Protein AF-A0A1H8WMM8-F1 (afdb_monomer_lite)

Secondary structure (DSSP, 8-state):
-PPPHHHHHHHS-HHHHHHHHHHHHHHHHHHHHHHHHHHHHHHHHHHHHHTT-HHHHHTTEEEEEESSSS--TT-EEEEEES-HHHHHHHHTT-----SSSS------TTS-SB-GGGPBP-GGG--HHHH---EEE--SSS--EEE-TT--B--STT-SB-

Foldseek 3Di:
DDDDLVVCVVPHDNVVVVVVVQLVLQVVQQVVQVVVLVVVLVVQLVVCVVVVVDNVQSVQKDWDWPPPDDTGNPIHIDIDGPCVVVVVCVVVVPDDDDPPDPDDDDDDPQADCAFPPRHGDDLVRHPCVVQHHWDWADDPDDDTDTDGPPWDFDPDPVTHTD

Radius of gyration: 29.38 Å; chains: 1; bounding box: 61×36×85 Å

InterPro domains:
  IPR045622 Protein of unknown function DUF6441 [PF20039] (11-155)

Structure (mmCIF, N/CA/C/O backbone):
data_AF-A0A1H8WMM8-F1
#
_entry.id   AF-A0A1H8WMM8-F1
#
loop_
_atom_site.group_PDB
_atom_site.id
_atom_site.type_symbol
_atom_site.label_atom_id
_atom_site.label_alt_id
_atom_site.label_comp_id
_atom_site.label_asym_id
_atom_site.label_entity_id
_atom_site.label_seq_id
_atom_site.pdbx_PDB_ins_code
_atom_site.Cartn_x
_atom_site.Cartn_y
_atom_site.Cartn_z
_atom_site.occupancy
_atom_site.B_iso_or_equiv
_atom_site.auth_seq_id
_atom_site.auth_comp_id
_atom_site.auth_asym_id
_atom_site.auth_atom_id
_atom_site.pdbx_PDB_model_num
ATOM 1 N N . MET A 1 1 ? -20.172 -21.753 37.090 1.00 42.19 1 MET A N 1
ATOM 2 C CA . MET A 1 1 ? -21.531 -21.219 37.339 1.00 42.19 1 MET A CA 1
ATOM 3 C C . MET A 1 1 ? -21.430 -20.158 38.434 1.00 42.19 1 MET A C 1
ATOM 5 O O . MET A 1 1 ? -21.148 -20.515 39.569 1.00 42.19 1 MET A O 1
ATOM 9 N N . ARG A 1 2 ? -21.521 -18.863 38.084 1.00 52.75 2 ARG A N 1
ATOM 10 C CA . ARG A 1 2 ? -21.444 -17.730 39.035 1.00 52.75 2 ARG A CA 1
ATOM 11 C C . ARG A 1 2 ? -22.732 -17.690 39.877 1.00 52.75 2 ARG A C 1
ATOM 13 O O . ARG A 1 2 ? -23.819 -17.833 39.323 1.00 52.75 2 ARG A O 1
ATOM 20 N N . GLY A 1 3 ? -22.601 -17.560 41.200 1.00 53.06 3 GLY A N 1
ATOM 21 C CA . GLY A 1 3 ? -23.719 -17.591 42.152 1.00 53.06 3 GLY A CA 1
ATOM 22 C C . GLY A 1 3 ? -24.770 -16.493 41.907 1.00 53.06 3 GLY A C 1
ATOM 23 O O . GLY A 1 3 ? -24.452 -15.451 41.334 1.00 53.06 3 GLY A O 1
ATOM 24 N N . PRO A 1 4 ? -26.033 -16.720 42.314 1.00 62.84 4 PRO A N 1
ATOM 25 C CA . PRO A 1 4 ? -27.175 -15.902 41.917 1.00 62.84 4 PRO A CA 1
ATOM 26 C C . PRO A 1 4 ? -27.072 -14.473 42.465 1.00 62.84 4 PRO A C 1
ATOM 28 O O . PRO A 1 4 ? -26.988 -14.276 43.677 1.00 62.84 4 PRO A O 1
ATOM 31 N N . ARG A 1 5 ? -27.170 -13.488 41.557 1.00 59.19 5 ARG A N 1
ATOM 32 C CA . ARG A 1 5 ? -27.262 -12.024 41.783 1.00 59.19 5 ARG A CA 1
ATOM 33 C C . ARG A 1 5 ? -28.128 -11.611 42.986 1.00 59.19 5 ARG A C 1
ATOM 35 O O . ARG A 1 5 ? -27.885 -10.584 43.609 1.00 59.19 5 ARG A O 1
ATOM 42 N N . ILE A 1 6 ? -29.105 -12.443 43.333 1.00 62.06 6 ILE A N 1
ATOM 43 C CA . ILE A 1 6 ? -30.046 -12.261 44.439 1.00 62.06 6 ILE A CA 1
ATOM 44 C C . ILE A 1 6 ? -29.351 -12.323 45.817 1.00 62.06 6 ILE A C 1
ATOM 46 O O . ILE A 1 6 ? -29.700 -11.547 46.699 1.00 62.06 6 ILE A O 1
ATOM 50 N N . LYS A 1 7 ? -28.319 -13.162 46.013 1.00 56.78 7 LYS A N 1
ATOM 51 C CA . LYS A 1 7 ? -27.587 -13.235 47.299 1.00 56.78 7 LYS A CA 1
ATOM 52 C C . LYS A 1 7 ? -26.759 -11.973 47.583 1.00 56.78 7 LYS A C 1
ATOM 54 O O . LYS A 1 7 ? -26.683 -11.550 48.731 1.00 56.78 7 LYS A O 1
ATOM 59 N N . ALA A 1 8 ? -26.189 -11.348 46.549 1.00 57.53 8 ALA A N 1
ATOM 60 C CA . ALA A 1 8 ? -25.442 -10.093 46.680 1.00 57.53 8 ALA A CA 1
ATOM 61 C C . ALA A 1 8 ? -26.356 -8.910 47.043 1.00 57.53 8 ALA A C 1
ATOM 63 O O . ALA A 1 8 ? -25.957 -8.063 47.831 1.00 57.53 8 ALA A O 1
ATOM 64 N N . ALA A 1 9 ? -27.592 -8.891 46.530 1.00 56.44 9 ALA A N 1
ATOM 65 C CA . ALA A 1 9 ? -28.597 -7.886 46.879 1.00 56.44 9 ALA A CA 1
ATOM 66 C C . ALA A 1 9 ? -29.143 -8.030 48.315 1.00 56.44 9 ALA A C 1
ATOM 68 O O . ALA A 1 9 ? -29.621 -7.054 48.881 1.00 56.44 9 ALA A O 1
ATOM 69 N N . LEU A 1 10 ? -29.078 -9.234 48.899 1.00 60.03 10 LEU A N 1
ATOM 70 C CA . LEU A 1 10 ? -29.646 -9.539 50.220 1.00 60.03 10 LEU A CA 1
ATOM 71 C C . LEU A 1 10 ? -28.628 -9.488 51.376 1.00 60.03 10 LEU A C 1
ATOM 73 O O . LEU A 1 10 ? -29.045 -9.369 52.524 1.00 60.03 10 LEU A O 1
ATOM 77 N N . GLN A 1 11 ? -27.318 -9.585 51.108 1.00 63.56 11 GLN A N 1
ATOM 78 C CA . GLN A 1 11 ? -26.263 -9.613 52.142 1.00 63.56 11 GLN A CA 1
ATOM 79 C C . GLN A 1 11 ? -25.007 -8.770 51.816 1.00 63.56 11 GLN A C 1
ATOM 81 O O . GLN A 1 11 ? -24.096 -8.721 52.640 1.00 63.56 11 GLN A O 1
ATOM 86 N N . GLY A 1 12 ? -24.924 -8.105 50.653 1.00 69.00 12 GLY A N 1
ATOM 87 C CA . GLY A 1 12 ? -23.733 -7.354 50.218 1.00 69.00 12 GLY A CA 1
ATOM 88 C C . GLY A 1 12 ? -24.024 -5.998 49.553 1.00 69.00 12 GLY A C 1
ATOM 89 O O . GLY A 1 12 ? -25.165 -5.552 49.478 1.00 69.00 12 GLY A O 1
ATOM 90 N N . ASP A 1 13 ? -22.969 -5.331 49.063 1.00 81.50 13 ASP A N 1
ATOM 91 C CA . ASP A 1 13 ? -23.058 -4.061 48.321 1.00 81.50 13 ASP A CA 1
ATOM 92 C C . ASP A 1 13 ? -23.327 -4.325 46.826 1.00 81.50 13 ASP A C 1
ATOM 94 O O . ASP A 1 13 ? -22.409 -4.520 46.021 1.00 81.50 13 ASP A O 1
ATOM 98 N N . LEU A 1 14 ? -24.609 -4.332 46.449 1.00 82.50 14 LEU A N 1
ATOM 99 C CA . LEU A 1 14 ? -25.060 -4.497 45.064 1.00 82.50 14 LEU A CA 1
ATOM 100 C C . LEU A 1 14 ? -24.425 -3.473 44.107 1.00 82.50 14 LEU A C 1
ATOM 102 O O . LEU A 1 14 ? -24.125 -3.809 42.962 1.00 82.50 14 LEU A O 1
ATOM 106 N N . SER A 1 15 ? -24.180 -2.242 44.564 1.00 85.12 15 SER A N 1
ATOM 107 C CA . SER A 1 15 ? -23.607 -1.180 43.727 1.00 85.12 15 SER A CA 1
ATOM 108 C C . SER A 1 15 ? -22.169 -1.503 43.340 1.00 85.12 15 SER A C 1
ATOM 110 O O . SER A 1 15 ? -21.757 -1.287 42.200 1.00 85.12 15 SER A O 1
ATOM 112 N N . ARG A 1 16 ? -21.392 -2.062 44.274 1.00 85.81 16 ARG A N 1
ATOM 113 C CA . ARG A 1 16 ? -20.048 -2.570 43.989 1.00 85.81 16 ARG A CA 1
ATOM 114 C C . ARG A 1 16 ? -20.081 -3.698 42.960 1.00 85.81 16 ARG A C 1
ATOM 116 O O . ARG A 1 16 ? -19.352 -3.610 41.978 1.00 85.81 16 ARG A O 1
ATOM 123 N N . PHE A 1 17 ? -20.951 -4.688 43.144 1.00 87.19 17 PHE A N 1
ATOM 124 C CA . PHE A 1 17 ? -21.064 -5.811 42.210 1.00 87.19 17 PHE A CA 1
ATOM 125 C C . PHE A 1 17 ? -21.449 -5.354 40.793 1.00 87.19 17 PHE A C 1
ATOM 127 O O . PHE A 1 17 ? -20.857 -5.787 39.809 1.00 87.19 17 PHE A O 1
ATOM 134 N N . MET A 1 18 ? -22.404 -4.426 40.679 1.00 89.56 18 MET A N 1
ATOM 135 C CA . MET A 1 18 ? -22.821 -3.870 39.388 1.00 89.56 18 MET A CA 1
ATOM 136 C C . MET A 1 18 ? -21.694 -3.090 38.697 1.00 89.56 18 MET A C 1
ATOM 138 O O . MET A 1 18 ? -21.552 -3.192 37.481 1.00 89.56 18 MET A O 1
ATOM 142 N N . ARG A 1 19 ? -20.870 -2.344 39.449 1.00 90.81 19 ARG A N 1
ATOM 143 C CA . ARG A 1 19 ? -19.690 -1.651 38.899 1.00 90.81 19 ARG A CA 1
ATOM 144 C C . ARG A 1 19 ? -18.628 -2.624 38.397 1.00 90.81 19 ARG A C 1
ATOM 146 O O . ARG A 1 19 ? -18.047 -2.382 37.345 1.00 90.81 19 ARG A O 1
ATOM 153 N N . GLU A 1 20 ? -18.379 -3.701 39.137 1.00 91.38 20 GLU A N 1
ATOM 154 C CA . GLU A 1 20 ? -17.426 -4.742 38.739 1.00 91.38 20 GLU A CA 1
ATOM 155 C C . GLU A 1 20 ? -17.882 -5.436 37.445 1.00 91.38 20 GLU A C 1
ATOM 157 O O . GLU A 1 20 ? -17.099 -5.537 36.502 1.00 91.38 20 GLU A O 1
ATOM 162 N N . GLU A 1 21 ? -19.161 -5.813 37.341 1.00 92.50 21 GLU A N 1
ATOM 163 C CA . GLU A 1 21 ? -19.688 -6.420 36.109 1.00 92.50 21 GLU A CA 1
ATOM 164 C C . GLU A 1 21 ? -19.719 -5.444 34.925 1.00 92.50 21 GLU A C 1
ATOM 166 O O . GLU A 1 21 ? -19.451 -5.841 33.791 1.00 92.50 21 GLU A O 1
ATOM 171 N N . LEU A 1 22 ? -20.000 -4.157 35.161 1.00 94.56 22 LEU A N 1
ATOM 172 C CA . LEU A 1 22 ? -19.911 -3.146 34.108 1.00 94.56 22 LEU A CA 1
ATOM 173 C C . LEU A 1 22 ? -18.472 -3.016 33.590 1.00 94.56 22 LEU A C 1
ATOM 175 O O . LEU A 1 22 ? -18.265 -3.009 32.380 1.00 94.56 22 LEU A O 1
ATOM 179 N N . ALA A 1 23 ? -17.482 -2.969 34.483 1.00 94.81 23 ALA A N 1
ATOM 180 C CA . ALA A 1 23 ? -16.072 -2.880 34.106 1.00 94.81 23 ALA A CA 1
ATOM 181 C C . ALA A 1 23 ? -15.591 -4.128 33.342 1.00 94.81 23 ALA A C 1
ATOM 183 O O . ALA A 1 23 ? -14.823 -4.017 32.380 1.00 94.81 23 ALA A O 1
ATOM 184 N N . ASP A 1 24 ? -16.060 -5.314 33.740 1.00 96.19 24 ASP A N 1
ATOM 185 C CA . ASP A 1 24 ? -15.803 -6.566 33.026 1.00 96.19 24 ASP A CA 1
ATOM 186 C C . ASP A 1 24 ? -16.412 -6.542 31.613 1.00 96.19 24 ASP A C 1
ATOM 188 O O . ASP A 1 24 ? -15.746 -6.939 30.651 1.00 96.19 24 ASP A O 1
ATOM 192 N N . ALA A 1 25 ? -17.638 -6.030 31.468 1.00 96.19 25 ALA A N 1
ATOM 193 C CA . ALA A 1 25 ? -18.297 -5.882 30.173 1.00 96.19 25 ALA A CA 1
ATOM 194 C C . ALA A 1 25 ? -17.595 -4.845 29.280 1.00 96.19 25 ALA A C 1
ATOM 196 O O . ALA A 1 25 ? -17.319 -5.125 28.115 1.00 96.19 25 ALA A O 1
ATOM 197 N N . GLU A 1 26 ? -17.242 -3.676 29.818 1.00 97.44 26 GLU A N 1
ATOM 198 C CA . GLU A 1 26 ? -16.486 -2.641 29.103 1.00 97.44 26 GLU A CA 1
ATOM 199 C C . GLU A 1 26 ? -15.151 -3.172 28.589 1.00 97.44 26 GLU A C 1
ATOM 201 O O . GLU A 1 26 ? -14.775 -2.897 27.448 1.00 97.44 26 GLU A O 1
ATOM 206 N N . ARG A 1 27 ? -14.445 -3.963 29.408 1.00 97.00 27 ARG A N 1
ATOM 207 C CA . ARG A 1 27 ? -13.224 -4.655 28.991 1.00 97.00 27 ARG A CA 1
ATOM 208 C C . ARG A 1 27 ? -13.491 -5.571 27.806 1.00 97.00 27 ARG A C 1
ATOM 210 O O . ARG A 1 27 ? -12.839 -5.404 26.780 1.00 97.00 27 ARG A O 1
ATOM 217 N N . ALA A 1 28 ? -14.426 -6.507 27.955 1.00 97.69 28 ALA A N 1
ATOM 218 C CA . ALA A 1 28 ? -14.690 -7.525 26.945 1.00 97.69 28 ALA A CA 1
ATOM 219 C C . ALA A 1 28 ? -15.119 -6.906 25.607 1.00 97.69 28 ALA A C 1
ATOM 221 O O . ALA A 1 28 ? -14.617 -7.299 24.557 1.00 97.69 28 ALA A O 1
ATOM 222 N N . VAL A 1 29 ? -15.994 -5.895 25.644 1.00 97.88 29 VAL A N 1
ATOM 223 C CA . VAL A 1 29 ? -16.438 -5.178 24.440 1.00 97.88 29 VAL A CA 1
ATOM 224 C C . VAL A 1 29 ? -15.280 -4.424 23.794 1.00 97.88 29 VAL A C 1
ATOM 226 O O . VAL A 1 29 ? -15.089 -4.520 22.585 1.00 97.88 29 VAL A O 1
ATOM 229 N N . THR A 1 30 ? -14.478 -3.703 24.584 1.00 98.00 30 THR A N 1
ATOM 230 C CA . THR A 1 30 ? -13.337 -2.946 24.049 1.00 98.00 30 THR A CA 1
ATOM 231 C C . THR A 1 30 ? -12.330 -3.864 23.368 1.00 98.00 30 THR A C 1
ATOM 233 O O . THR A 1 30 ? -11.941 -3.607 22.231 1.00 98.00 30 THR A O 1
ATOM 236 N N . GLU A 1 31 ? -11.937 -4.941 24.046 1.00 97.50 31 GLU A N 1
ATOM 237 C CA . GLU A 1 31 ? -10.958 -5.900 23.535 1.00 97.50 31 GLU A CA 1
ATOM 238 C C . GLU A 1 31 ? -11.485 -6.599 22.276 1.00 97.50 31 GLU A C 1
ATOM 240 O O . GLU A 1 31 ? -10.800 -6.585 21.255 1.00 97.50 31 GLU A O 1
ATOM 245 N N . GLY A 1 32 ? -12.733 -7.078 22.289 1.00 97.94 32 GLY A N 1
ATOM 246 C CA . GLY A 1 32 ? -13.332 -7.743 21.130 1.00 97.94 32 GLY A CA 1
ATOM 247 C C . GLY A 1 32 ? -13.484 -6.832 19.907 1.00 97.94 32 GLY A C 1
ATOM 248 O O . GLY A 1 32 ? -13.216 -7.249 18.783 1.00 97.94 32 GLY A O 1
ATOM 249 N N . VAL A 1 33 ? -13.865 -5.563 20.097 1.00 98.19 33 VAL A N 1
ATOM 250 C CA . VAL A 1 33 ? -13.976 -4.602 18.984 1.00 98.19 33 VAL A CA 1
ATOM 251 C C . VAL A 1 33 ? -12.603 -4.259 18.401 1.00 98.19 33 VAL A C 1
ATOM 253 O O . VAL A 1 33 ? -12.467 -4.106 17.184 1.00 98.19 33 VAL A O 1
ATOM 256 N N . HIS A 1 34 ? -11.578 -4.112 19.245 1.00 97.50 34 HIS A N 1
ATOM 257 C CA . HIS A 1 34 ? -10.222 -3.809 18.779 1.00 97.50 34 HIS A CA 1
ATOM 258 C C . HIS A 1 34 ? -9.613 -5.006 18.045 1.00 97.50 34 HIS A C 1
ATOM 260 O O . HIS A 1 34 ? -9.031 -4.813 16.977 1.00 97.50 34 HIS A O 1
ATOM 266 N N . GLU A 1 35 ? -9.808 -6.222 18.562 1.00 97.81 35 GLU A N 1
ATOM 267 C CA . GLU A 1 35 ? -9.389 -7.477 17.926 1.00 97.81 35 GLU A CA 1
ATOM 268 C C . GLU A 1 35 ? -10.033 -7.643 16.545 1.00 97.81 35 GLU A C 1
ATOM 270 O O . GLU A 1 35 ? -9.318 -7.765 15.550 1.00 97.81 35 GLU A O 1
ATOM 275 N N . ALA A 1 36 ? -11.359 -7.500 16.446 1.00 98.12 36 ALA A N 1
ATOM 276 C CA . ALA A 1 36 ? -12.067 -7.569 15.167 1.00 98.12 36 ALA A CA 1
ATOM 277 C C . ALA A 1 36 ? -11.551 -6.532 14.148 1.00 98.12 36 ALA A C 1
ATOM 279 O O . ALA A 1 36 ? -11.457 -6.806 12.947 1.00 98.12 36 ALA A O 1
ATOM 280 N N . GLY A 1 37 ? -11.186 -5.333 14.616 1.00 98.06 37 GLY A N 1
ATOM 281 C CA . GLY A 1 37 ? -10.587 -4.294 13.780 1.00 98.06 37 GLY A CA 1
ATOM 282 C C . GLY A 1 37 ? -9.197 -4.659 13.246 1.00 98.06 37 GLY A C 1
ATOM 283 O O . GLY A 1 37 ? -8.905 -4.409 12.073 1.00 98.06 37 GLY A O 1
ATOM 284 N N . GLU A 1 38 ? -8.337 -5.252 14.076 1.00 98.19 38 GLU A N 1
ATOM 285 C CA . GLU A 1 38 ? -7.019 -5.738 13.646 1.00 98.19 38 GLU A CA 1
ATOM 286 C C . GLU A 1 38 ? -7.143 -6.933 12.694 1.00 98.19 38 GLU A C 1
ATOM 288 O O . GLU A 1 38 ? -6.475 -6.959 11.657 1.00 98.19 38 GLU A O 1
ATOM 293 N N . ASP A 1 39 ? -8.047 -7.871 12.971 1.00 98.44 39 ASP A N 1
ATOM 294 C CA . ASP A 1 39 ? -8.318 -9.015 12.098 1.00 98.44 39 ASP A CA 1
ATOM 295 C C . ASP A 1 39 ? -8.763 -8.577 10.703 1.00 98.44 39 ASP A C 1
ATOM 297 O O . ASP A 1 39 ? -8.246 -9.080 9.697 1.00 98.44 39 ASP A O 1
ATOM 301 N N . LEU A 1 40 ? -9.646 -7.576 10.620 1.00 98.38 40 LEU A N 1
ATOM 302 C CA . LEU A 1 40 ? -10.050 -6.977 9.350 1.00 98.38 40 LEU A CA 1
ATOM 303 C C . LEU A 1 40 ? -8.856 -6.345 8.620 1.00 98.38 40 LEU A C 1
ATOM 305 O O . LEU A 1 40 ? -8.679 -6.548 7.418 1.00 98.38 40 LEU A O 1
ATOM 309 N N . VAL A 1 41 ? -7.984 -5.618 9.325 1.00 98.50 41 VAL A N 1
ATOM 310 C CA . VAL A 1 41 ? -6.753 -5.066 8.731 1.00 98.50 41 VAL A CA 1
ATOM 311 C C . VAL A 1 41 ? -5.842 -6.179 8.211 1.00 98.50 41 VAL A C 1
ATOM 313 O O . VAL A 1 41 ? -5.253 -6.037 7.134 1.00 98.50 41 VAL A O 1
ATOM 316 N N . HIS A 1 42 ? -5.704 -7.280 8.945 1.00 98.38 42 HIS A N 1
ATOM 317 C CA . HIS A 1 42 ? -4.910 -8.430 8.528 1.00 98.38 42 HIS A CA 1
ATOM 318 C C . HIS A 1 42 ? -5.505 -9.135 7.307 1.00 98.38 42 HIS A C 1
ATOM 320 O O . HIS A 1 42 ? -4.747 -9.476 6.397 1.00 98.38 42 HIS A O 1
ATOM 326 N N . ALA A 1 43 ? -6.826 -9.303 7.248 1.00 98.44 43 ALA A N 1
ATOM 327 C CA . ALA A 1 43 ? -7.527 -9.843 6.087 1.00 98.44 43 ALA A CA 1
ATOM 328 C C . ALA A 1 43 ? -7.296 -8.975 4.845 1.00 98.44 43 ALA A C 1
ATOM 330 O O . ALA A 1 43 ? -6.72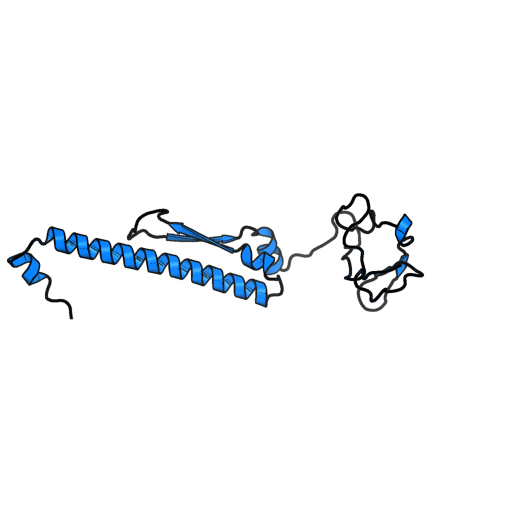2 -9.455 3.870 1.00 98.44 43 ALA A O 1
ATOM 331 N N . LEU A 1 44 ? -7.564 -7.670 4.936 1.00 97.62 44 LEU A N 1
ATOM 332 C CA . LEU A 1 44 ? -7.350 -6.732 3.830 1.00 97.62 44 LEU A CA 1
ATOM 333 C C . LEU A 1 44 ? -5.891 -6.720 3.353 1.00 97.62 44 LEU A C 1
ATOM 335 O O . LEU A 1 44 ? -5.606 -6.620 2.161 1.00 97.62 44 LEU A O 1
ATOM 339 N N . ARG A 1 45 ? -4.927 -6.843 4.273 1.00 98.06 45 ARG A N 1
ATOM 340 C CA . ARG A 1 45 ? -3.505 -6.966 3.919 1.00 98.06 45 ARG A CA 1
ATOM 341 C C . ARG A 1 45 ? -3.207 -8.232 3.126 1.00 98.06 45 ARG A C 1
ATOM 343 O O . ARG A 1 45 ? -2.405 -8.156 2.195 1.00 98.06 45 ARG A O 1
ATOM 350 N N . ARG A 1 46 ? -3.801 -9.368 3.504 1.00 98.12 46 ARG A N 1
ATOM 351 C CA . ARG A 1 46 ? -3.661 -10.627 2.761 1.00 98.12 46 ARG A CA 1
ATOM 352 C C . ARG A 1 46 ? -4.245 -10.484 1.363 1.00 98.12 46 ARG A C 1
ATOM 354 O O . ARG A 1 46 ? -3.543 -10.831 0.420 1.00 98.12 46 ARG A O 1
ATOM 361 N N . ASP A 1 47 ? -5.419 -9.877 1.225 1.00 96.19 47 ASP A N 1
ATOM 362 C CA . ASP A 1 47 ? -6.068 -9.671 -0.076 1.00 96.19 47 ASP A CA 1
ATOM 363 C C . ASP A 1 47 ? -5.206 -8.812 -1.009 1.00 96.19 47 ASP A C 1
ATOM 365 O O . ASP A 1 47 ? -4.946 -9.185 -2.151 1.00 96.19 47 ASP A O 1
ATOM 369 N N . VAL A 1 48 ? -4.647 -7.706 -0.502 1.00 96.81 48 VAL A N 1
ATOM 370 C CA . VAL A 1 48 ? -3.737 -6.845 -1.283 1.00 96.81 48 VAL A CA 1
ATOM 371 C C . VAL A 1 48 ? -2.475 -7.594 -1.736 1.00 96.81 48 VAL A C 1
ATOM 373 O O . VAL A 1 48 ? -1.972 -7.355 -2.836 1.00 96.81 48 VAL A O 1
ATOM 376 N N . ILE A 1 49 ? -1.932 -8.486 -0.902 1.00 97.38 49 ILE A N 1
ATOM 377 C CA . ILE A 1 49 ? -0.758 -9.296 -1.262 1.00 97.38 49 ILE A CA 1
ATOM 378 C C . ILE A 1 49 ? -1.138 -10.379 -2.274 1.00 97.38 49 ILE A C 1
ATOM 380 O O . ILE A 1 49 ? -0.408 -10.558 -3.248 1.00 97.38 49 ILE A O 1
ATOM 384 N N . ALA A 1 50 ? -2.266 -11.062 -2.072 1.00 96.00 50 ALA A N 1
ATOM 385 C CA . ALA A 1 50 ? -2.787 -12.079 -2.980 1.00 96.00 50 ALA A CA 1
ATOM 386 C C . ALA A 1 50 ? -3.083 -11.496 -4.371 1.00 96.00 50 ALA A C 1
ATOM 388 O O . ALA A 1 50 ? -2.782 -12.131 -5.377 1.00 96.00 50 ALA A O 1
ATOM 389 N N . GLY A 1 51 ? -3.554 -10.247 -4.433 1.00 93.62 51 GLY A N 1
ATOM 390 C CA . GLY A 1 51 ? -3.716 -9.482 -5.673 1.00 93.62 51 GLY A CA 1
ATOM 391 C C . GLY A 1 51 ? -2.407 -8.991 -6.312 1.00 93.62 51 GLY A C 1
ATOM 392 O O . GLY A 1 51 ? -2.445 -8.251 -7.290 1.00 93.62 51 GLY A O 1
ATOM 393 N N . GLY A 1 52 ? -1.237 -9.342 -5.768 1.00 94.00 52 GLY A N 1
ATOM 394 C CA . GLY A 1 52 ? 0.066 -9.016 -6.356 1.00 94.00 52 GLY A CA 1
ATOM 395 C C . GLY A 1 52 ? 0.540 -7.571 -6.153 1.00 94.00 52 GLY A C 1
ATOM 396 O O . GLY A 1 52 ? 1.590 -7.191 -6.668 1.00 94.00 52 GLY A O 1
ATOM 397 N N . LEU A 1 53 ? -0.167 -6.756 -5.362 1.00 93.12 53 LEU A N 1
ATOM 398 C CA . LEU A 1 53 ? 0.168 -5.335 -5.156 1.00 93.12 53 LEU A CA 1
ATOM 399 C C . LEU A 1 53 ? 1.309 -5.116 -4.144 1.00 93.12 53 LEU A C 1
ATOM 401 O O . LEU A 1 53 ? 1.818 -4.003 -3.960 1.00 93.12 53 LEU A O 1
ATOM 405 N N . GLY A 1 54 ? 1.735 -6.198 -3.492 1.00 94.88 54 GLY A N 1
ATOM 406 C CA . GLY A 1 54 ? 2.923 -6.260 -2.656 1.00 94.88 54 GLY A CA 1
ATOM 407 C C . GLY A 1 54 ? 2.744 -5.744 -1.225 1.00 94.88 54 GLY A C 1
ATOM 408 O O . GLY A 1 54 ? 1.819 -5.011 -0.865 1.00 94.88 54 GLY A O 1
ATOM 409 N N . ALA A 1 55 ? 3.707 -6.102 -0.372 1.00 96.56 55 ALA A N 1
ATOM 410 C CA . ALA A 1 55 ? 3.639 -5.857 1.070 1.00 96.56 55 ALA A CA 1
ATOM 411 C C . ALA A 1 55 ? 3.620 -4.366 1.457 1.00 96.56 55 ALA A C 1
ATOM 413 O O . ALA A 1 55 ? 3.122 -4.000 2.524 1.00 96.56 55 ALA A O 1
ATOM 414 N N . ARG A 1 56 ? 4.174 -3.482 0.616 1.00 96.38 56 ARG A N 1
ATOM 415 C CA . ARG A 1 56 ? 4.219 -2.042 0.905 1.00 96.38 56 ARG A CA 1
ATOM 416 C C . ARG A 1 56 ? 2.832 -1.406 0.826 1.00 96.38 56 ARG A C 1
ATOM 418 O O . ARG A 1 56 ? 2.516 -0.597 1.698 1.00 96.38 56 ARG A O 1
ATOM 425 N N . LEU A 1 57 ? 2.025 -1.770 -0.175 1.00 97.00 57 LEU A N 1
ATOM 426 C CA . LEU A 1 57 ? 0.655 -1.272 -0.282 1.00 97.00 57 LEU A CA 1
ATOM 427 C C . LEU A 1 57 ? -0.227 -1.892 0.801 1.00 97.00 57 LEU A C 1
ATOM 429 O O . LEU A 1 57 ? -0.979 -1.167 1.442 1.00 97.00 57 LEU A O 1
ATOM 433 N N . ALA A 1 58 ? -0.066 -3.183 1.096 1.00 97.75 58 ALA A N 1
ATOM 434 C CA . ALA A 1 58 ? -0.812 -3.846 2.166 1.00 97.75 58 ALA A CA 1
ATOM 435 C C . ALA A 1 58 ? -0.656 -3.113 3.516 1.00 97.75 58 ALA A C 1
ATOM 437 O O . ALA A 1 58 ? -1.637 -2.790 4.185 1.00 97.75 58 ALA A O 1
ATOM 438 N N . LYS A 1 59 ? 0.573 -2.719 3.878 1.00 97.69 59 LYS A N 1
ATOM 439 C CA . LYS A 1 59 ? 0.876 -1.953 5.107 1.00 97.69 59 LYS A CA 1
ATOM 440 C C . LYS A 1 59 ? 0.220 -0.560 5.184 1.00 97.69 59 LYS A C 1
ATOM 442 O O . LYS A 1 59 ? 0.336 0.112 6.214 1.00 97.69 59 LYS A O 1
ATOM 447 N N . SER A 1 60 ? -0.442 -0.095 4.122 1.00 97.62 60 SER A N 1
ATOM 448 C CA . SER A 1 60 ? -1.216 1.151 4.138 1.00 97.62 60 SER A CA 1
ATOM 449 C C . SER A 1 60 ? -2.542 1.032 4.901 1.00 97.62 60 SER A C 1
ATOM 451 O O . SER A 1 60 ? -2.986 2.049 5.439 1.00 97.62 60 SER A O 1
ATOM 453 N N . TRP A 1 61 ? -3.116 -0.175 5.009 1.00 98.19 61 TRP A N 1
ATOM 454 C CA . TRP A 1 61 ? -4.288 -0.474 5.840 1.00 98.19 61 TRP A CA 1
ATOM 455 C C . TRP A 1 61 ? -3.953 -0.393 7.327 1.00 98.19 61 TRP A C 1
ATOM 457 O O . TRP A 1 61 ? -2.928 -0.926 7.773 1.00 98.19 61 TRP A O 1
ATOM 467 N N . ARG A 1 62 ? -4.801 0.297 8.091 1.00 97.56 62 ARG A N 1
ATOM 468 C CA . ARG A 1 62 ? -4.639 0.550 9.525 1.00 97.56 62 ARG A CA 1
ATOM 469 C C . ARG A 1 62 ? -5.994 0.609 10.215 1.00 97.56 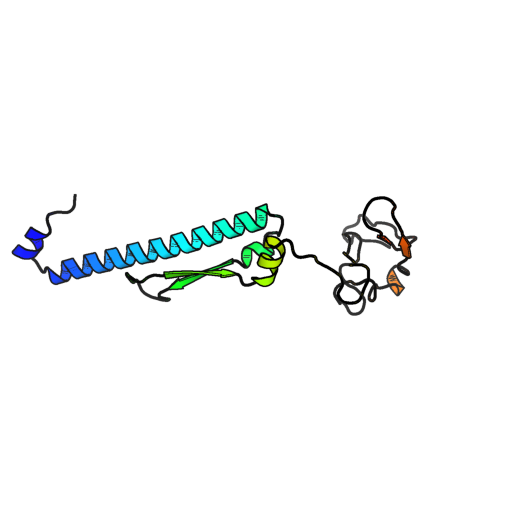62 ARG A C 1
ATOM 471 O O . ARG A 1 62 ? -6.932 1.169 9.653 1.00 97.56 62 ARG A O 1
ATOM 478 N N . ALA A 1 63 ? -6.037 0.141 11.453 1.00 97.44 63 ALA A N 1
ATOM 479 C CA . ALA A 1 63 ? -7.134 0.387 12.369 1.00 97.44 63 ALA A CA 1
ATOM 480 C C . ALA A 1 63 ? -6.832 1.618 13.237 1.00 97.44 63 ALA A C 1
ATOM 482 O O . ALA A 1 63 ? -5.676 1.957 13.518 1.00 97.44 63 ALA A O 1
ATOM 483 N N . ALA A 1 64 ? -7.882 2.326 13.629 1.00 97.25 64 ALA A N 1
ATOM 484 C CA . ALA A 1 64 ? -7.854 3.365 14.638 1.00 97.25 64 ALA A CA 1
ATOM 485 C C . ALA A 1 64 ? -8.875 3.003 15.714 1.00 97.25 64 ALA A C 1
ATOM 487 O O . ALA A 1 64 ? -10.078 3.105 15.495 1.00 97.25 64 ALA A O 1
ATOM 488 N N . HIS A 1 65 ? -8.363 2.607 16.872 1.00 97.50 65 HIS A N 1
ATOM 489 C CA . HIS A 1 65 ? -9.167 2.160 18.004 1.00 97.50 65 HIS A CA 1
ATOM 490 C C . HIS A 1 65 ? -9.634 3.328 18.870 1.00 97.50 65 HIS A C 1
ATOM 492 O O . HIS A 1 65 ? -8.893 4.307 19.044 1.00 97.50 65 HIS A O 1
ATOM 498 N N . TYR A 1 66 ? -10.853 3.223 19.385 1.00 96.38 66 TYR A N 1
ATOM 499 C CA . TYR A 1 66 ? -11.494 4.172 20.284 1.00 96.38 66 TYR A CA 1
ATOM 500 C C . TYR A 1 66 ? -12.207 3.422 21.428 1.00 96.38 66 TYR A C 1
ATOM 502 O O . TYR A 1 66 ? -12.722 2.325 21.194 1.00 96.38 66 TYR A O 1
ATOM 510 N N . PRO A 1 67 ? -12.251 3.993 22.646 1.00 95.81 67 PRO A N 1
ATOM 511 C CA . PRO A 1 67 ? -11.560 5.221 23.057 1.00 95.81 67 PRO A CA 1
ATOM 512 C C . PRO A 1 67 ? -10.027 5.067 23.004 1.00 95.81 67 PRO A C 1
ATOM 514 O O . PRO A 1 67 ? -9.502 3.959 22.957 1.00 95.81 67 PRO A O 1
ATOM 517 N N . LYS A 1 68 ? -9.287 6.184 22.945 1.00 93.75 68 LYS A N 1
ATOM 518 C CA . LYS A 1 68 ? -7.807 6.143 22.898 1.00 93.75 68 LYS A CA 1
ATOM 519 C C . LYS A 1 68 ? -7.178 5.700 24.217 1.00 93.75 68 LYS A C 1
ATOM 521 O O . LYS A 1 68 ? -6.030 5.271 24.222 1.00 93.75 68 LYS A O 1
ATOM 526 N N . GLY A 1 69 ? -7.924 5.820 25.309 1.00 90.50 69 GLY A N 1
ATOM 527 C CA . GLY A 1 69 ? -7.543 5.355 26.630 1.00 90.50 69 GLY A CA 1
ATOM 528 C C . GLY 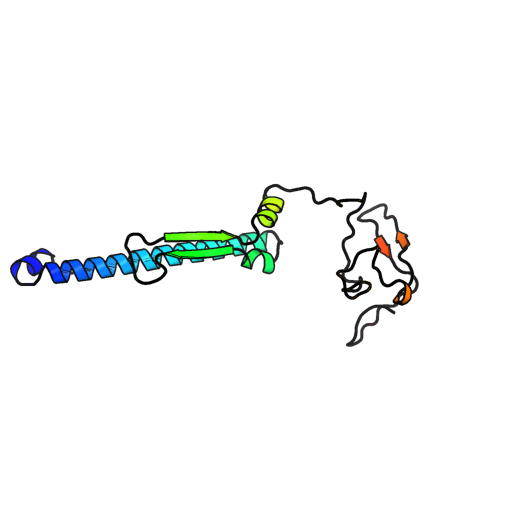A 1 69 ? -8.783 4.945 27.412 1.00 90.50 69 GLY A C 1
ATOM 529 O O . GLY A 1 69 ? -9.872 5.468 27.175 1.00 90.50 69 GLY A O 1
ATOM 530 N N . GLY A 1 70 ? -8.599 4.006 28.336 1.00 91.38 70 GLY A N 1
ATOM 531 C CA . GLY A 1 70 ? -9.696 3.401 29.081 1.00 91.38 70 GLY A CA 1
ATOM 532 C C . GLY A 1 70 ? -10.464 2.358 28.271 1.00 91.38 70 GLY A C 1
ATOM 533 O O . GLY A 1 70 ? -10.061 1.956 27.179 1.00 91.38 70 GLY A O 1
ATOM 534 N N . ARG A 1 71 ? -11.568 1.900 28.852 1.00 94.81 71 ARG A N 1
ATOM 535 C CA . ARG A 1 71 ? -12.478 0.905 28.285 1.00 94.81 71 ARG A CA 1
ATOM 536 C C . ARG A 1 71 ? -13.871 1.507 28.225 1.00 94.81 71 ARG A C 1
ATOM 538 O O . ARG A 1 71 ? -14.176 2.430 28.974 1.00 94.81 71 ARG A O 1
ATOM 545 N N . SER A 1 72 ? -14.679 1.039 27.288 1.00 94.75 72 SER A N 1
ATOM 546 C CA . SER A 1 72 ? -16.038 1.533 27.113 1.00 94.75 72 SER A CA 1
ATOM 547 C C . SER A 1 72 ? -16.911 0.483 26.444 1.00 94.75 72 SER A C 1
ATOM 549 O O . SER A 1 72 ? -16.457 -0.236 25.557 1.00 94.75 72 SER A O 1
ATOM 551 N N . LEU A 1 73 ? -18.195 0.457 26.803 1.00 95.38 73 LEU A N 1
ATOM 552 C CA . LEU A 1 73 ? -19.211 -0.274 26.043 1.00 95.38 73 LEU A CA 1
ATOM 553 C C . LEU A 1 73 ? -19.389 0.301 24.629 1.00 95.38 73 LEU A C 1
ATOM 555 O O . L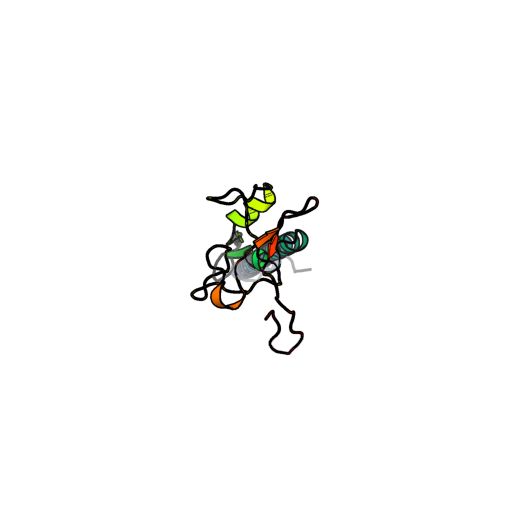EU A 1 73 ? -19.796 -0.413 23.722 1.00 95.38 73 LEU A O 1
ATOM 559 N N . GLY A 1 74 ? -19.066 1.582 24.434 1.00 95.50 74 GLY A N 1
ATOM 560 C CA . GLY A 1 74 ? -19.083 2.261 23.137 1.00 95.50 74 GLY A CA 1
ATOM 561 C C . GLY A 1 74 ? -17.751 2.185 22.392 1.00 95.50 74 GLY A C 1
ATOM 562 O O . GLY A 1 74 ? -17.418 3.112 21.652 1.00 95.50 74 GLY A O 1
ATOM 563 N N . ALA A 1 75 ? -16.944 1.148 22.630 1.00 97.19 75 ALA A N 1
ATOM 564 C CA . ALA A 1 75 ? -15.693 0.970 21.908 1.00 97.19 75 ALA A CA 1
ATOM 565 C C . ALA A 1 75 ? -15.935 0.830 20.397 1.00 97.19 75 ALA A C 1
ATOM 567 O O . ALA A 1 75 ? -16.914 0.234 19.953 1.00 97.19 75 ALA A O 1
ATOM 568 N N . ALA A 1 76 ? -15.016 1.373 19.602 1.00 97.50 76 ALA A N 1
ATOM 569 C CA . ALA A 1 76 ? -15.098 1.362 18.147 1.00 97.50 76 ALA A CA 1
ATOM 570 C C . ALA A 1 76 ? -13.713 1.159 17.530 1.00 97.50 76 ALA A C 1
ATOM 572 O O . ALA A 1 76 ? -12.719 1.702 18.018 1.00 97.50 76 ALA A O 1
ATOM 573 N N . SER A 1 77 ? -13.648 0.432 16.416 1.00 97.62 77 SER A N 1
ATOM 574 C CA . SER A 1 77 ? -12.446 0.338 15.590 1.00 97.62 77 SER A CA 1
ATOM 575 C C . SER A 1 77 ? -12.745 0.819 14.178 1.00 97.62 77 SER A C 1
ATOM 577 O O . SER A 1 77 ? -13.636 0.306 13.505 1.00 97.62 77 SER A O 1
ATOM 579 N N . VAL A 1 78 ? -12.010 1.835 13.727 1.00 97.81 78 VAL A N 1
ATOM 580 C CA . VAL A 1 78 ? -12.171 2.416 12.391 1.00 97.81 78 VAL A CA 1
ATOM 581 C C . VAL A 1 78 ? -11.030 1.951 11.499 1.00 97.81 78 VAL A C 1
ATOM 583 O O . VAL A 1 78 ? -9.880 2.357 11.687 1.00 97.81 78 VAL A O 1
ATOM 586 N N . VAL A 1 79 ? -11.344 1.134 10.498 1.00 97.94 79 VAL A N 1
ATOM 587 C CA . VAL A 1 79 ? -10.369 0.647 9.515 1.00 97.94 79 VAL A CA 1
ATOM 588 C C . VAL A 1 79 ? -10.298 1.586 8.316 1.00 97.94 79 VAL A C 1
ATOM 590 O O . VAL A 1 79 ? -11.309 2.015 7.769 1.00 97.94 79 VAL A O 1
ATOM 593 N N . ARG A 1 80 ? -9.076 1.934 7.906 1.00 97.06 80 ARG A N 1
ATOM 594 C CA . ARG A 1 80 ? -8.811 2.855 6.794 1.00 97.06 80 ARG A CA 1
ATOM 595 C C . ARG A 1 80 ? -7.487 2.559 6.103 1.00 97.06 80 ARG A C 1
ATOM 597 O O . ARG A 1 80 ? -6.575 1.981 6.691 1.00 97.06 80 ARG A O 1
ATOM 604 N N . THR A 1 81 ? -7.336 3.051 4.878 1.00 97.44 81 THR A N 1
ATOM 605 C CA . THR A 1 81 ? -6.077 3.000 4.125 1.00 97.44 81 THR A CA 1
ATOM 606 C C . THR A 1 81 ? -5.441 4.386 3.991 1.00 97.44 81 THR A C 1
ATOM 608 O O . THR A 1 81 ? -6.127 5.396 3.855 1.00 97.44 81 THR A O 1
ATOM 611 N N . LYS A 1 82 ? -4.104 4.450 4.020 1.00 97.19 82 LYS A N 1
ATOM 612 C CA . LYS A 1 82 ? -3.337 5.654 3.638 1.00 97.19 82 LYS A CA 1
ATOM 613 C C . LYS A 1 82 ? -3.179 5.822 2.121 1.00 97.19 82 LYS A C 1
ATOM 615 O O . LYS A 1 82 ? -2.627 6.830 1.692 1.00 97.19 82 LYS A O 1
ATOM 620 N N . ALA A 1 83 ? -3.605 4.844 1.327 1.00 97.00 83 ALA A N 1
ATOM 621 C CA . ALA A 1 83 ? -3.458 4.833 -0.125 1.00 97.00 83 ALA A CA 1
ATOM 622 C C . ALA A 1 83 ? -4.795 4.544 -0.843 1.00 97.00 83 ALA A C 1
ATOM 624 O O . ALA A 1 83 ? -4.843 3.640 -1.680 1.00 97.00 83 ALA A O 1
ATOM 625 N N . PRO A 1 84 ? -5.881 5.285 -0.540 1.00 95.88 84 PRO A N 1
ATOM 626 C CA . PRO A 1 84 ? -7.213 4.989 -1.073 1.00 95.88 84 PRO A CA 1
ATOM 627 C C . PRO A 1 84 ? -7.253 5.030 -2.601 1.00 95.88 84 PRO A C 1
ATOM 629 O O . PRO A 1 84 ? -7.800 4.126 -3.222 1.00 95.88 84 PRO A O 1
ATOM 632 N N . THR A 1 85 ? -6.596 6.017 -3.214 1.00 95.38 85 THR A N 1
ATOM 633 C CA . THR A 1 85 ? -6.542 6.165 -4.673 1.00 95.38 85 THR A CA 1
ATOM 634 C C . THR A 1 85 ? -5.886 4.970 -5.356 1.00 95.38 85 THR A C 1
ATOM 636 O O . THR A 1 85 ? -6.358 4.539 -6.399 1.00 95.38 85 THR A O 1
ATOM 639 N N . LEU A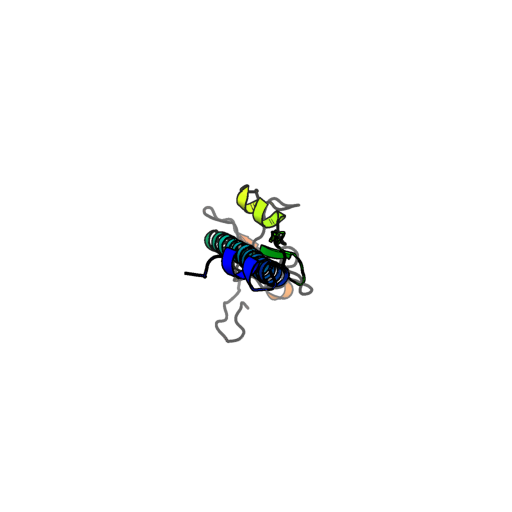 1 86 ? -4.815 4.416 -4.773 1.00 94.19 86 LEU A N 1
ATOM 640 C CA . LEU A 1 86 ? -4.132 3.260 -5.358 1.00 94.19 86 LEU A CA 1
ATOM 641 C C . LEU A 1 86 ? -5.014 2.018 -5.290 1.00 94.19 86 LEU A C 1
ATOM 643 O O . LEU A 1 86 ? -5.157 1.333 -6.289 1.00 94.19 86 LEU A O 1
ATOM 647 N N . ILE A 1 87 ? -5.623 1.750 -4.134 1.00 94.31 87 ILE A N 1
ATOM 648 C CA . ILE A 1 87 ? -6.491 0.579 -3.959 1.00 94.31 87 ILE A CA 1
ATOM 649 C C . ILE A 1 87 ? -7.678 0.652 -4.917 1.00 94.31 87 ILE A C 1
ATOM 651 O O . ILE A 1 87 ? -7.921 -0.297 -5.652 1.00 94.31 87 ILE A O 1
ATOM 655 N N . ARG A 1 88 ? -8.340 1.811 -4.975 1.00 93.56 88 ARG A N 1
ATOM 656 C CA . ARG A 1 88 ? -9.466 2.047 -5.876 1.00 93.56 88 ARG A CA 1
ATOM 657 C C . ARG A 1 88 ? -9.086 1.883 -7.348 1.00 93.56 88 ARG A C 1
ATOM 659 O O . ARG A 1 88 ? -9.828 1.266 -8.094 1.00 93.56 88 ARG A O 1
ATOM 666 N N . ALA A 1 89 ? -7.916 2.378 -7.757 1.00 93.00 89 ALA A N 1
ATOM 667 C CA . ALA A 1 89 ? -7.451 2.227 -9.134 1.00 93.00 89 ALA A CA 1
ATOM 668 C C . ALA A 1 89 ? -7.305 0.754 -9.552 1.00 93.00 89 ALA A C 1
ATOM 670 O O . ALA A 1 89 ? -7.593 0.424 -10.696 1.00 93.00 89 ALA A O 1
ATOM 671 N N . PHE A 1 90 ? -6.872 -0.129 -8.647 1.00 90.25 90 PHE A N 1
ATOM 672 C CA . PHE A 1 90 ? -6.785 -1.561 -8.947 1.00 90.25 90 PHE A CA 1
ATOM 673 C C . PHE A 1 90 ? -8.144 -2.262 -8.879 1.00 90.25 90 PHE A C 1
ATOM 675 O O . PHE A 1 90 ? -8.409 -3.107 -9.726 1.00 90.25 90 PHE A O 1
ATOM 682 N N . ASP A 1 91 ? -8.995 -1.890 -7.924 1.00 90.69 91 ASP A N 1
ATOM 683 C CA . ASP A 1 91 ? -10.350 -2.436 -7.766 1.00 90.69 91 ASP A CA 1
ATOM 684 C C . ASP A 1 91 ? -11.247 -2.121 -8.978 1.00 90.69 91 ASP A C 1
ATOM 686 O O . ASP A 1 91 ? -11.934 -2.987 -9.508 1.00 90.69 91 ASP A O 1
ATOM 690 N N . GLU A 1 92 ? -11.160 -0.893 -9.496 1.00 94.19 92 GLU A N 1
ATOM 691 C CA . GLU A 1 92 ? -11.920 -0.438 -10.668 1.00 94.19 92 GLU A CA 1
ATOM 692 C C . GLU A 1 92 ? -11.251 -0.799 -12.009 1.00 94.19 92 GLU A C 1
ATOM 694 O O . GLU A 1 92 ? -11.796 -0.498 -13.070 1.00 94.19 92 GLU A O 1
ATOM 699 N N . GLY A 1 93 ? -10.057 -1.404 -11.996 1.00 90.38 93 GLY A N 1
ATOM 700 C CA . GLY A 1 93 ? -9.316 -1.721 -13.221 1.00 90.38 93 GLY A CA 1
ATOM 701 C C . GLY A 1 93 ? -8.905 -0.481 -14.026 1.00 90.38 93 GLY A C 1
ATOM 702 O O . GLY A 1 93 ? -8.964 -0.479 -15.257 1.00 90.38 93 GLY A O 1
ATOM 703 N N . ALA A 1 94 ? -8.505 0.594 -13.346 1.00 90.56 94 ALA A N 1
ATOM 704 C CA . ALA A 1 94 ? -8.180 1.869 -13.969 1.00 90.56 94 ALA A CA 1
ATOM 705 C C . ALA A 1 94 ? -7.042 1.745 -14.998 1.00 90.56 94 ALA A C 1
ATOM 707 O O . ALA A 1 94 ? -5.978 1.176 -14.737 1.00 90.56 94 ALA A O 1
ATOM 708 N N . LEU A 1 95 ? -7.239 2.356 -16.168 1.00 88.12 95 LEU A N 1
ATOM 709 C CA . LEU A 1 95 ? -6.235 2.383 -17.226 1.00 88.12 95 LEU A CA 1
ATOM 710 C C . LEU A 1 95 ? -5.087 3.341 -16.869 1.00 88.12 95 LEU A C 1
ATOM 712 O O . LEU A 1 95 ? -5.256 4.562 -16.853 1.00 88.12 95 LEU A O 1
ATOM 716 N N . ILE A 1 96 ? -3.892 2.793 -16.638 1.00 86.00 96 ILE A N 1
ATOM 717 C CA . ILE A 1 96 ? -2.675 3.583 -16.420 1.00 86.00 96 ILE A CA 1
ATOM 718 C C . ILE A 1 96 ? -2.087 3.969 -17.780 1.00 86.00 96 ILE A C 1
ATOM 720 O O . ILE A 1 96 ? -1.594 3.121 -18.523 1.00 86.00 96 ILE A O 1
ATOM 724 N N . ARG A 1 97 ? -2.097 5.268 -18.086 1.00 86.12 97 ARG A N 1
ATOM 725 C CA . ARG A 1 97 ? -1.508 5.842 -19.303 1.00 86.12 97 ARG A CA 1
ATOM 726 C C . ARG A 1 97 ? -0.454 6.889 -18.969 1.00 86.12 97 ARG A C 1
ATOM 728 O O . ARG A 1 97 ? -0.437 7.436 -17.868 1.00 86.12 97 ARG A O 1
ATOM 735 N N . SER A 1 98 ? 0.428 7.160 -19.925 1.00 84.25 98 SER A N 1
ATOM 736 C CA . SER A 1 98 ? 1.340 8.298 -19.822 1.00 84.25 98 SER A CA 1
ATOM 737 C C . SER A 1 98 ? 0.547 9.609 -19.817 1.00 84.25 98 SER A C 1
ATOM 739 O O . SER A 1 98 ? -0.508 9.698 -20.446 1.00 84.25 98 SER A O 1
ATOM 741 N N . GLN A 1 99 ? 1.035 10.601 -19.070 1.00 81.81 99 GLN A N 1
ATOM 742 C CA . GLN A 1 99 ? 0.388 11.909 -18.961 1.00 81.81 99 GLN A CA 1
ATOM 743 C C . GLN A 1 99 ? 0.547 12.719 -20.254 1.00 81.81 99 GLN A C 1
ATOM 745 O O . GLN A 1 99 ? -0.434 13.256 -20.756 1.00 81.81 99 GLN A O 1
ATOM 750 N N . ASP A 1 100 ? 1.762 12.732 -20.809 1.00 80.38 100 ASP A N 1
ATOM 751 C CA . ASP A 1 100 ? 2.152 13.615 -21.919 1.00 80.38 100 ASP A CA 1
ATOM 752 C C . ASP A 1 100 ? 2.586 12.846 -23.180 1.00 80.38 100 ASP A C 1
ATOM 754 O O . ASP A 1 100 ? 3.065 13.439 -24.143 1.00 80.38 100 ASP A O 1
ATOM 758 N N . GLY A 1 101 ? 2.493 11.511 -23.182 1.00 71.81 101 GLY A N 1
ATOM 759 C CA . GLY A 1 101 ? 3.095 10.684 -24.227 1.00 71.81 101 GLY A CA 1
ATOM 760 C C . GLY A 1 101 ? 2.247 9.505 -24.680 1.00 71.81 101 GLY A C 1
ATOM 761 O O . GLY A 1 101 ? 1.311 9.076 -24.016 1.00 71.81 101 GLY A O 1
ATOM 762 N N . ILE A 1 102 ? 2.641 8.938 -25.817 1.00 77.31 102 ILE A N 1
ATOM 763 C CA . ILE A 1 102 ? 2.004 7.750 -26.404 1.00 77.31 102 ILE A CA 1
ATOM 764 C C . ILE A 1 102 ? 2.345 6.487 -25.592 1.00 77.31 102 ILE A C 1
ATOM 766 O O . ILE A 1 102 ? 1.544 5.561 -25.500 1.00 77.31 102 ILE A O 1
ATOM 770 N N . TRP A 1 103 ? 3.526 6.456 -24.963 1.00 81.75 103 TRP A N 1
ATOM 771 C CA . TRP A 1 103 ? 4.068 5.275 -24.288 1.00 81.75 103 TRP A CA 1
ATOM 772 C C . TRP A 1 103 ? 4.332 5.531 -22.801 1.00 81.75 103 TRP A C 1
ATOM 774 O O . TRP A 1 103 ? 4.815 6.600 -22.422 1.00 81.75 103 TRP A O 1
ATOM 784 N N . LEU A 1 104 ? 4.071 4.524 -21.961 1.00 87.62 104 LEU A N 1
ATOM 785 C CA . LEU A 1 104 ? 4.470 4.500 -20.553 1.00 87.62 104 LEU A CA 1
ATOM 786 C C . LEU A 1 104 ? 5.781 3.719 -20.409 1.00 87.62 104 LEU A C 1
ATOM 788 O O . LEU A 1 104 ? 5.815 2.503 -20.589 1.00 87.62 104 LEU A O 1
ATOM 792 N N . ALA A 1 105 ? 6.865 4.412 -20.070 1.00 89.69 105 ALA A N 1
ATOM 793 C CA . ALA A 1 105 ? 8.157 3.767 -19.869 1.00 89.69 105 ALA A CA 1
ATOM 794 C C . ALA A 1 105 ? 8.233 3.101 -18.485 1.00 89.69 105 ALA A C 1
ATOM 796 O O . ALA A 1 105 ? 8.224 3.782 -17.457 1.00 89.69 105 ALA A O 1
ATOM 797 N N . ILE A 1 106 ? 8.355 1.773 -18.465 1.00 90.38 106 ILE A N 1
ATOM 798 C CA . ILE A 1 106 ? 8.564 0.982 -17.248 1.00 90.38 106 ILE A CA 1
ATOM 799 C C . ILE A 1 106 ? 10.037 0.550 -17.206 1.00 90.38 106 ILE A C 1
ATOM 801 O O . ILE A 1 106 ? 10.471 -0.184 -18.095 1.00 90.38 106 ILE A O 1
ATOM 805 N N . PRO A 1 107 ? 10.828 1.000 -16.213 1.00 91.56 107 PRO A N 1
ATOM 806 C CA . PRO A 1 107 ? 12.217 0.577 -16.078 1.00 91.56 107 PRO A CA 1
ATOM 807 C C . PRO A 1 107 ? 12.300 -0.931 -15.841 1.00 91.56 107 PRO A C 1
ATOM 809 O O . PRO A 1 107 ? 11.628 -1.454 -14.953 1.00 91.56 107 PRO A O 1
ATOM 812 N N . THR A 1 108 ? 13.135 -1.616 -16.617 1.00 91.06 108 THR A N 1
ATOM 813 C CA . THR A 1 108 ? 13.467 -3.027 -16.392 1.00 91.06 108 THR A CA 1
ATOM 814 C C . THR A 1 108 ? 14.492 -3.162 -15.267 1.00 91.06 108 THR A C 1
ATOM 816 O O . THR A 1 108 ? 15.143 -2.185 -14.892 1.00 91.06 108 THR A O 1
ATOM 819 N N . ASP A 1 109 ? 14.705 -4.379 -14.764 1.00 87.94 109 ASP A N 1
ATOM 820 C CA . ASP A 1 109 ? 15.742 -4.647 -13.753 1.00 87.94 109 ASP A CA 1
ATOM 821 C C . ASP A 1 109 ? 17.157 -4.299 -14.239 1.00 87.94 109 ASP A C 1
ATOM 823 O O . ASP A 1 109 ? 18.047 -4.013 -13.437 1.00 87.94 109 ASP A O 1
ATOM 827 N N . ALA A 1 110 ? 17.358 -4.282 -15.561 1.00 88.56 110 ALA A N 1
ATOM 828 C CA . ALA A 1 110 ? 18.608 -3.875 -16.186 1.00 88.56 110 ALA A CA 1
ATOM 829 C C . ALA A 1 110 ? 18.837 -2.354 -16.164 1.00 88.56 110 ALA A C 1
ATOM 831 O O . ALA A 1 110 ? 19.976 -1.895 -16.262 1.00 88.56 110 ALA A O 1
ATOM 832 N N . ALA A 1 111 ? 17.771 -1.560 -16.036 1.00 90.94 111 ALA A N 1
ATOM 833 C CA . ALA A 1 111 ? 17.875 -0.112 -16.034 1.00 90.94 111 ALA A CA 1
ATOM 834 C C . ALA A 1 111 ? 18.571 0.392 -14.755 1.00 90.94 111 ALA A C 1
ATOM 836 O O . ALA A 1 111 ? 18.356 -0.132 -13.655 1.00 90.94 111 ALA A O 1
ATOM 837 N N . PRO A 1 112 ? 19.378 1.465 -14.843 1.00 89.88 112 PRO A N 1
ATOM 838 C CA . PRO A 1 112 ? 19.956 2.073 -13.659 1.00 89.88 112 PRO A CA 1
ATOM 839 C C . PRO A 1 112 ? 18.841 2.588 -12.745 1.00 89.88 112 PRO A C 1
ATOM 841 O O . PRO A 1 112 ? 17.891 3.235 -13.181 1.00 89.88 112 PRO A O 1
ATOM 844 N N . LYS A 1 113 ? 18.991 2.374 -11.432 1.00 88.81 113 LYS A N 1
ATOM 845 C CA . LYS A 1 113 ? 17.991 2.810 -10.437 1.00 88.81 113 LYS A CA 1
ATOM 846 C C . LYS A 1 113 ? 17.719 4.319 -10.471 1.00 88.81 113 LYS A C 1
ATOM 848 O O . LYS A 1 113 ? 16.668 4.766 -10.008 1.00 88.81 113 LYS A O 1
ATOM 853 N N . ARG A 1 114 ? 18.690 5.114 -10.933 1.00 92.38 114 ARG A N 1
ATOM 854 C CA . ARG A 1 114 ? 18.666 6.580 -10.923 1.00 92.38 114 ARG A CA 1
ATOM 855 C C . ARG A 1 114 ? 19.159 7.140 -12.252 1.00 92.38 114 ARG A C 1
ATOM 857 O O . ARG A 1 114 ? 20.148 6.648 -12.789 1.00 92.38 114 ARG A O 1
ATOM 864 N N . GLY A 1 115 ? 18.487 8.189 -12.711 1.00 93.25 115 GLY A N 1
ATOM 865 C CA . GLY A 1 115 ? 18.918 8.999 -13.844 1.00 93.25 115 GLY A CA 1
ATOM 866 C C . GLY A 1 115 ? 19.858 10.132 -13.436 1.00 93.25 115 GLY A C 1
ATOM 867 O O . GLY A 1 115 ? 20.393 10.170 -12.318 1.00 93.25 115 GLY A O 1
ATOM 868 N N . ILE A 1 116 ? 20.021 11.090 -14.344 1.00 94.62 116 ILE A N 1
ATOM 869 C CA . ILE A 1 116 ? 20.788 12.320 -14.138 1.00 94.62 116 ILE A CA 1
ATOM 870 C C . ILE A 1 116 ? 20.273 13.062 -12.891 1.00 94.62 116 ILE A C 1
ATOM 872 O O . ILE A 1 116 ? 19.073 13.115 -12.603 1.00 94.62 116 ILE A O 1
ATOM 876 N N . GLY A 1 117 ? 21.204 13.594 -12.091 1.00 92.69 117 GLY A N 1
ATOM 877 C CA . GLY A 1 117 ? 20.882 14.310 -10.852 1.00 92.69 117 GLY A CA 1
ATOM 878 C C . GLY A 1 117 ? 20.311 13.426 -9.737 1.00 92.69 117 GLY A C 1
ATOM 879 O O . GLY A 1 117 ? 19.628 13.931 -8.851 1.00 92.69 117 GLY A O 1
ATOM 880 N N . ARG A 1 118 ? 20.545 12.103 -9.777 1.00 90.94 118 ARG A N 1
ATOM 881 C CA . ARG A 1 118 ? 20.017 11.120 -8.805 1.00 90.94 118 ARG A CA 1
ATOM 882 C C . ARG A 1 118 ? 18.479 11.077 -8.737 1.00 90.94 118 ARG A C 1
ATOM 884 O O . ARG A 1 118 ? 17.909 10.573 -7.764 1.00 90.94 118 ARG A O 1
ATOM 891 N N . LYS A 1 119 ? 17.789 11.554 -9.778 1.00 93.31 119 LYS A N 1
ATOM 892 C CA . LYS A 1 119 ? 16.325 11.480 -9.892 1.00 93.31 119 LYS A CA 1
ATOM 893 C C . LYS A 1 119 ? 15.877 10.052 -10.219 1.00 93.31 119 LYS A C 1
ATOM 895 O O . LYS A 1 119 ? 16.689 9.198 -10.583 1.00 93.31 119 LYS A O 1
ATOM 900 N N . ARG A 1 120 ? 14.585 9.755 -10.026 1.00 91.00 120 ARG A N 1
ATOM 901 C CA . ARG A 1 120 ? 14.005 8.481 -10.489 1.00 91.00 120 ARG A CA 1
ATOM 902 C C . ARG A 1 120 ? 14.203 8.384 -12.001 1.00 91.00 120 ARG A C 1
ATOM 904 O O . ARG A 1 120 ? 14.005 9.380 -12.691 1.00 91.00 120 ARG A O 1
ATOM 911 N N . ILE A 1 121 ? 14.637 7.220 -12.472 1.00 93.50 121 ILE A N 1
ATOM 912 C CA . ILE A 1 121 ? 14.952 7.013 -13.883 1.00 93.50 121 ILE A CA 1
ATOM 913 C C . ILE A 1 121 ? 13.703 7.210 -14.754 1.00 93.50 121 ILE A C 1
ATOM 915 O O . ILE A 1 121 ? 12.625 6.702 -14.440 1.00 93.50 121 ILE A O 1
ATOM 919 N N . THR A 1 122 ? 13.866 7.970 -15.828 1.00 91.25 122 THR A N 1
ATOM 920 C CA . THR A 1 122 ? 12.936 8.156 -16.941 1.00 91.25 122 THR A CA 1
ATOM 921 C C . THR A 1 122 ? 13.752 8.138 -18.235 1.00 91.25 122 THR A C 1
ATOM 923 O O . THR A 1 122 ? 14.957 8.394 -18.181 1.00 91.25 122 THR A O 1
ATOM 926 N N . PRO A 1 123 ? 13.142 7.868 -19.403 1.00 91.50 123 PRO A N 1
ATOM 927 C CA . PRO A 1 123 ? 13.869 7.924 -20.672 1.00 91.50 123 PRO A CA 1
ATOM 928 C C . PRO A 1 123 ? 14.599 9.258 -20.875 1.00 91.50 123 PRO A C 1
ATOM 930 O O . PRO A 1 123 ? 15.779 9.274 -21.193 1.00 91.50 123 PRO A O 1
ATOM 933 N N . THR A 1 124 ? 13.937 10.375 -20.568 1.00 91.06 124 THR A N 1
ATOM 934 C CA . THR A 1 124 ? 14.480 11.733 -20.732 1.00 91.06 124 THR A CA 1
ATOM 935 C C . THR A 1 124 ? 15.673 12.043 -19.826 1.00 91.06 124 THR A C 1
ATOM 937 O O . THR A 1 124 ? 16.463 12.923 -20.140 1.00 91.06 124 THR A O 1
ATOM 940 N N . ASN A 1 125 ? 15.804 11.370 -18.678 1.00 94.12 125 ASN A N 1
ATOM 941 C CA . ASN A 1 125 ? 16.906 11.612 -17.741 1.00 94.12 125 ASN A CA 1
ATOM 942 C C . ASN A 1 125 ? 17.909 10.455 -17.679 1.00 94.12 125 ASN A C 1
ATOM 944 O O . ASN A 1 125 ? 18.694 10.375 -16.727 1.00 94.12 125 ASN A O 1
ATOM 948 N N . PHE A 1 126 ? 17.873 9.552 -18.657 1.00 94.31 126 PHE A N 1
ATOM 949 C CA . PHE A 1 126 ? 18.811 8.449 -18.734 1.00 94.31 126 PHE A CA 1
ATOM 950 C C . PHE A 1 126 ? 20.252 8.982 -18.855 1.00 94.31 126 PHE A C 1
ATOM 952 O O . PHE A 1 126 ? 20.491 9.946 -19.581 1.00 94.31 126 PHE A O 1
ATOM 959 N N . PRO A 1 127 ? 21.231 8.429 -18.116 1.00 93.50 127 PRO A N 1
ATOM 960 C CA . PRO A 1 127 ? 22.594 8.949 -18.123 1.00 93.50 127 PRO A CA 1
ATOM 961 C C . PRO A 1 127 ? 23.364 8.460 -19.361 1.00 93.50 127 PRO A C 1
ATOM 963 O O . PRO A 1 127 ? 24.255 7.614 -19.259 1.00 93.50 127 PRO A O 1
ATOM 966 N N . GLU A 1 128 ? 23.030 9.026 -20.523 1.00 93.62 128 GLU A N 1
ATOM 967 C CA . GLU A 1 128 ? 23.613 8.668 -21.824 1.00 93.62 128 GLU A CA 1
ATOM 968 C C . GLU A 1 128 ? 25.130 8.860 -21.858 1.00 93.62 128 GLU A C 1
ATOM 970 O O . GLU A 1 128 ? 25.844 8.015 -22.381 1.00 93.62 128 GLU A O 1
ATOM 975 N N . ASN A 1 129 ? 25.654 9.880 -21.173 1.00 90.94 129 ASN A N 1
ATOM 976 C CA . ASN A 1 129 ? 27.101 10.105 -21.055 1.00 90.94 129 ASN A CA 1
ATOM 977 C C . ASN A 1 129 ? 27.859 8.931 -20.406 1.00 90.94 129 ASN A C 1
ATOM 979 O O . ASN A 1 129 ? 29.079 8.858 -20.516 1.00 90.94 129 ASN A O 1
ATOM 983 N N . ARG A 1 130 ? 27.168 8.056 -19.660 1.00 89.19 130 ARG A N 1
ATOM 984 C CA . ARG A 1 130 ? 27.775 6.901 -18.985 1.00 89.19 130 ARG A CA 1
ATOM 985 C C . ARG A 1 130 ? 27.585 5.602 -19.756 1.00 89.19 130 ARG A C 1
ATOM 987 O O . ARG A 1 130 ? 28.510 4.803 -19.788 1.00 89.19 130 ARG A O 1
ATOM 994 N N . PHE A 1 131 ? 26.383 5.362 -20.269 1.00 90.31 131 PHE A N 1
ATOM 995 C CA . PHE A 1 131 ? 26.034 4.072 -20.872 1.00 90.31 131 PHE A CA 1
ATOM 996 C C . PHE A 1 131 ? 25.927 4.146 -22.401 1.00 90.31 131 PHE A C 1
ATOM 998 O O . PHE A 1 131 ? 26.124 3.141 -23.067 1.00 90.31 131 PHE A O 1
ATOM 1005 N N . GLY A 1 132 ? 25.670 5.324 -22.964 1.00 92.38 132 GLY A N 1
ATOM 1006 C CA . GLY A 1 132 ? 25.306 5.531 -24.364 1.00 92.38 132 GLY A CA 1
ATOM 1007 C C . GLY A 1 132 ? 23.834 5.938 -24.525 1.00 92.38 132 GLY A C 1
ATOM 1008 O O . GLY A 1 132 ? 23.060 5.844 -23.564 1.00 92.38 132 GLY A O 1
ATOM 1009 N N . PRO A 1 133 ? 23.441 6.418 -25.717 1.00 94.44 133 PRO A N 1
ATOM 1010 C CA . PRO A 1 133 ? 22.079 6.865 -25.986 1.00 94.44 133 PRO A CA 1
ATOM 1011 C C . PRO A 1 133 ? 21.076 5.708 -25.970 1.00 94.44 133 PRO A C 1
ATOM 1013 O O . PRO A 1 133 ? 21.401 4.578 -26.345 1.00 94.44 133 PRO A O 1
ATOM 1016 N N . LEU A 1 134 ? 19.837 5.995 -25.559 1.00 94.31 134 LEU A N 1
ATOM 1017 C CA . LEU A 1 134 ? 18.753 5.015 -25.639 1.00 94.31 134 LEU A CA 1
ATOM 1018 C C . LEU A 1 134 ? 18.264 4.867 -27.083 1.00 94.31 134 LEU A C 1
ATOM 1020 O O . LEU A 1 134 ? 17.865 5.835 -27.727 1.00 94.31 134 LEU A O 1
ATOM 1024 N N . ARG A 1 135 ? 18.201 3.626 -27.563 1.00 94.75 135 ARG A N 1
ATOM 1025 C CA . ARG A 1 135 ? 17.642 3.258 -28.863 1.00 94.75 135 ARG A CA 1
ATOM 1026 C C . ARG A 1 135 ? 16.311 2.539 -28.695 1.00 94.75 135 ARG A C 1
ATOM 1028 O O . ARG A 1 135 ? 16.181 1.618 -27.888 1.00 94.75 135 ARG A O 1
ATOM 1035 N N . PHE A 1 136 ? 15.321 2.931 -29.491 1.00 93.56 136 PHE A N 1
ATOM 1036 C CA . PHE A 1 136 ? 14.032 2.251 -29.534 1.00 93.56 136 PHE A CA 1
ATOM 1037 C C . PHE A 1 136 ? 14.108 0.972 -30.369 1.00 93.56 136 PHE A C 1
ATOM 1039 O O . PHE A 1 136 ? 14.597 0.973 -31.499 1.00 93.56 136 PHE A O 1
ATOM 1046 N N . VAL A 1 137 ? 13.593 -0.118 -29.811 1.00 94.31 137 VAL A N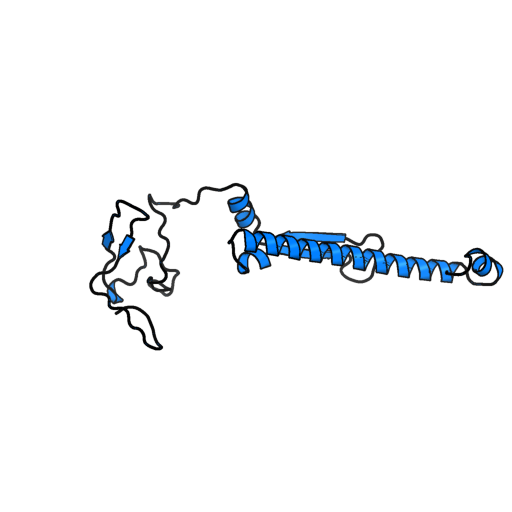 1
ATOM 1047 C CA . VAL A 1 137 ? 13.477 -1.416 -30.473 1.00 94.31 137 VAL A CA 1
ATOM 1048 C C . VAL A 1 137 ? 12.021 -1.834 -30.449 1.00 94.31 137 VAL A C 1
ATOM 1050 O O . VAL A 1 137 ? 11.476 -2.206 -29.405 1.00 94.31 137 VAL A O 1
ATOM 1053 N N . TYR A 1 138 ? 11.398 -1.791 -31.623 1.00 93.88 138 TYR A N 1
ATOM 1054 C CA . TYR A 1 138 ? 10.072 -2.352 -31.809 1.00 93.88 138 TYR A CA 1
ATOM 1055 C C . TYR A 1 138 ? 10.122 -3.876 -31.705 1.00 93.88 138 TYR A C 1
ATOM 1057 O O . TYR A 1 138 ? 11.029 -4.527 -32.230 1.00 93.88 138 TYR A O 1
ATOM 1065 N N . ARG A 1 139 ? 9.116 -4.450 -31.049 1.00 93.81 139 ARG A N 1
ATOM 1066 C CA . ARG A 1 139 ? 8.930 -5.895 -30.965 1.00 93.81 139 ARG A CA 1
ATOM 1067 C C . ARG A 1 139 ? 7.533 -6.232 -31.456 1.00 93.81 139 ARG A C 1
ATOM 1069 O O . ARG A 1 139 ? 6.555 -5.697 -30.952 1.00 93.81 139 ARG A O 1
ATOM 1076 N N . LYS A 1 140 ? 7.451 -7.149 -32.426 1.00 93.31 140 LYS A N 1
ATOM 1077 C CA . LYS A 1 140 ? 6.171 -7.632 -32.968 1.00 93.31 140 LYS A CA 1
ATOM 1078 C C . LYS A 1 140 ? 5.317 -8.308 -31.888 1.00 93.31 140 LYS A C 1
ATOM 1080 O O . LYS A 1 140 ? 4.096 -8.213 -31.929 1.00 93.31 140 LYS A O 1
ATOM 1085 N N . SER A 1 141 ? 5.957 -8.982 -30.929 1.00 93.50 141 SER A N 1
ATOM 1086 C CA . SER A 1 141 ? 5.313 -9.582 -29.760 1.00 93.50 141 SER A CA 1
ATOM 1087 C C . SER A 1 141 ? 5.882 -9.011 -28.454 1.00 93.50 141 SER A C 1
ATOM 1089 O O . SER A 1 141 ? 7.094 -9.013 -28.216 1.00 93.50 141 SER A O 1
ATOM 1091 N N . GLY A 1 142 ? 4.982 -8.541 -27.588 1.00 88.75 142 GLY A N 1
ATOM 1092 C CA . GLY A 1 142 ? 5.299 -7.950 -26.286 1.00 88.75 142 GLY A CA 1
ATOM 1093 C C . GLY A 1 142 ? 5.644 -6.452 -26.326 1.00 88.75 142 GLY A C 1
ATOM 1094 O O . GLY A 1 142 ? 5.543 -5.815 -27.373 1.00 88.75 142 GLY A O 1
ATOM 1095 N N . PRO A 1 143 ? 6.040 -5.868 -25.178 1.00 90.56 143 PRO A N 1
ATOM 1096 C CA . PRO A 1 143 ? 6.375 -4.450 -25.090 1.00 90.56 143 PRO A CA 1
ATOM 1097 C C . PRO A 1 143 ? 7.615 -4.098 -25.918 1.00 90.56 143 PRO A C 1
ATOM 1099 O O . PRO A 1 143 ? 8.611 -4.833 -25.892 1.00 90.56 143 PRO A O 1
ATOM 1102 N N . SER A 1 144 ? 7.564 -2.949 -26.595 1.00 92.44 144 SER A N 1
ATOM 1103 C CA . SER A 1 144 ? 8.732 -2.319 -27.220 1.00 92.44 144 SER A CA 1
ATOM 1104 C C . SER A 1 144 ? 9.756 -1.912 -26.160 1.00 92.44 144 SER A C 1
ATOM 1106 O O . SER A 1 144 ? 9.397 -1.607 -25.021 1.00 92.44 144 SER A O 1
ATOM 1108 N N . LEU A 1 145 ? 11.034 -1.908 -26.528 1.00 93.81 145 LEU A N 1
ATOM 1109 C CA . LEU A 1 145 ? 12.135 -1.686 -25.594 1.00 93.81 145 LEU A CA 1
ATOM 1110 C C . LEU A 1 145 ? 12.890 -0.397 -25.906 1.00 93.81 145 LEU A C 1
ATOM 1112 O O . LEU A 1 145 ? 13.009 0.011 -27.058 1.00 93.81 145 LEU A O 1
ATOM 1116 N N . LEU A 1 146 ? 13.444 0.201 -24.855 1.00 94.06 146 LEU A N 1
ATOM 1117 C CA . LEU A 1 146 ? 14.507 1.193 -24.945 1.00 94.06 146 LEU A CA 1
ATOM 1118 C C . LEU A 1 146 ? 15.785 0.518 -24.456 1.00 94.06 146 LEU A C 1
ATOM 1120 O O . LEU A 1 146 ? 15.841 0.066 -23.311 1.00 94.06 146 LEU A O 1
ATOM 1124 N N . VAL A 1 147 ? 16.770 0.392 -25.338 1.00 93.94 147 VAL A N 1
ATOM 1125 C CA . VAL A 1 147 ? 18.005 -0.358 -25.086 1.00 93.94 147 VAL A CA 1
ATOM 1126 C C . VAL A 1 147 ? 19.220 0.524 -25.300 1.00 93.94 147 VAL A C 1
ATOM 1128 O O . VAL A 1 147 ? 19.149 1.531 -25.996 1.00 93.94 147 VAL A O 1
ATOM 1131 N N . VAL A 1 148 ? 20.338 0.118 -24.716 1.00 94.44 148 VAL A N 1
ATOM 1132 C CA . VAL A 1 148 ? 21.640 0.725 -24.969 1.00 94.44 148 VAL A CA 1
ATOM 1133 C C . VAL A 1 148 ? 22.534 -0.337 -25.585 1.00 94.44 148 VAL A C 1
ATOM 1135 O O . VAL A 1 148 ? 22.574 -1.469 -25.100 1.00 94.44 148 VAL A O 1
ATOM 1138 N N . ASP A 1 149 ? 23.223 0.022 -26.661 1.00 91.00 149 ASP A N 1
ATOM 1139 C CA . ASP A 1 149 ? 24.104 -0.897 -27.373 1.00 91.00 149 ASP A CA 1
ATOM 1140 C C . ASP A 1 149 ? 25.461 -1.039 -26.660 1.00 91.00 149 ASP A C 1
ATOM 1142 O O . ASP A 1 149 ? 25.865 -0.192 -25.862 1.00 91.00 149 ASP A O 1
ATOM 1146 N N . ASN A 1 150 ? 26.172 -2.133 -26.946 1.00 87.00 150 ASN A N 1
ATOM 1147 C CA . ASN A 1 150 ? 27.524 -2.419 -26.441 1.00 87.00 150 ASN A CA 1
ATOM 1148 C C . ASN A 1 150 ? 27.670 -2.463 -24.909 1.00 87.00 150 ASN A C 1
ATOM 1150 O O . ASN A 1 150 ? 28.769 -2.300 -24.389 1.00 87.00 150 ASN A O 1
ATOM 1154 N N . GLN A 1 151 ? 26.580 -2.732 -24.190 1.00 87.00 151 GLN A N 1
ATOM 1155 C CA . GLN A 1 151 ? 26.602 -2.931 -22.745 1.00 87.00 151 GLN A CA 1
ATOM 1156 C C . GLN A 1 151 ? 26.850 -4.399 -22.391 1.00 87.00 151 GLN A C 1
ATOM 1158 O O . GLN A 1 151 ? 26.142 -5.295 -22.855 1.00 87.00 151 GLN A O 1
ATOM 1163 N N . ARG A 1 152 ? 27.826 -4.654 -21.517 1.00 83.06 152 ARG A N 1
ATOM 1164 C CA . ARG A 1 152 ? 28.142 -5.988 -21.004 1.00 83.06 152 ARG A CA 1
ATOM 1165 C C . ARG A 1 152 ? 27.712 -6.124 -19.552 1.00 83.06 152 ARG A C 1
ATOM 1167 O O . ARG A 1 152 ? 28.119 -5.347 -18.689 1.00 83.06 152 ARG A O 1
ATOM 1174 N N . GLU A 1 153 ? 26.935 -7.164 -19.261 1.00 82.94 153 GLU A N 1
ATOM 1175 C CA . GLU A 1 153 ? 26.571 -7.499 -17.886 1.00 82.94 153 GLU A CA 1
ATOM 1176 C C . GLU A 1 153 ? 27.822 -7.898 -17.079 1.00 82.94 153 GLU A C 1
ATOM 1178 O O . GLU A 1 153 ? 28.619 -8.755 -17.480 1.00 82.94 153 GLU A O 1
ATOM 1183 N N . ARG A 1 154 ? 27.992 -7.281 -15.908 1.00 82.62 154 ARG A N 1
ATOM 1184 C CA . ARG A 1 154 ? 29.044 -7.582 -14.936 1.00 82.62 154 ARG A CA 1
ATOM 1185 C C . ARG A 1 154 ? 28.452 -8.354 -13.760 1.00 82.62 154 ARG A C 1
ATOM 1187 O O . ARG A 1 154 ? 27.704 -7.804 -12.958 1.00 82.62 154 ARG A O 1
ATOM 1194 N N . LYS A 1 155 ? 28.874 -9.608 -13.581 1.00 73.31 155 LYS A N 1
ATOM 1195 C CA . LYS A 1 155 ? 28.395 -10.513 -12.512 1.00 73.31 155 LYS A CA 1
ATOM 1196 C C . LYS A 1 155 ? 29.191 -10.428 -11.192 1.00 73.31 155 LYS A C 1
ATOM 1198 O O . LYS A 1 155 ? 29.309 -11.410 -10.470 1.00 73.31 155 LYS A O 1
ATOM 1203 N N . GLY A 1 156 ? 29.783 -9.272 -10.875 1.00 74.06 156 GLY A N 1
ATOM 1204 C CA . GLY A 1 156 ? 30.586 -9.069 -9.653 1.00 74.06 156 GLY A CA 1
ATOM 1205 C C . GLY A 1 156 ? 29.801 -8.453 -8.484 1.00 74.06 156 GLY A C 1
ATOM 1206 O O . GLY A 1 156 ? 28.662 -8.034 -8.654 1.00 74.06 156 GLY A O 1
ATOM 1207 N N . LYS A 1 157 ? 30.438 -8.278 -7.310 1.00 63.09 157 LYS A N 1
ATOM 1208 C CA . LYS A 1 157 ? 29.833 -7.637 -6.111 1.00 63.09 157 LYS A CA 1
ATOM 1209 C C . LYS A 1 157 ? 29.236 -6.240 -6.362 1.00 63.09 157 LYS A C 1
ATOM 1211 O O . LYS A 1 157 ? 28.387 -5.795 -5.598 1.00 63.09 157 LYS A O 1
ATOM 1216 N N . ARG A 1 158 ? 29.695 -5.536 -7.405 1.00 62.72 158 ARG A N 1
ATOM 1217 C CA . ARG A 1 158 ? 29.179 -4.218 -7.816 1.00 62.72 158 ARG A CA 1
ATOM 1218 C C . ARG A 1 158 ? 28.114 -4.268 -8.919 1.00 62.72 158 ARG A C 1
ATOM 1220 O O . ARG A 1 158 ? 27.540 -3.219 -9.184 1.00 62.72 158 ARG A O 1
ATOM 1227 N N . GLY A 1 159 ? 27.827 -5.447 -9.483 1.00 67.94 159 GLY A N 1
ATOM 1228 C CA . GLY A 1 159 ? 26.780 -5.698 -10.482 1.00 67.94 159 GLY A CA 1
ATOM 1229 C C . GLY A 1 159 ? 26.756 -4.732 -11.677 1.00 67.94 159 GLY A C 1
ATOM 1230 O O . GLY A 1 159 ? 27.623 -3.871 -11.831 1.00 67.94 159 GLY A O 1
ATOM 1231 N N . GLY A 1 160 ? 25.717 -4.840 -12.502 1.00 74.44 160 GLY A N 1
ATOM 1232 C CA . GLY A 1 160 ? 25.350 -3.817 -13.486 1.00 74.44 160 GLY A CA 1
ATOM 1233 C C . GLY A 1 160 ? 25.963 -3.988 -14.874 1.00 74.44 160 GLY A C 1
ATOM 1234 O O . GLY A 1 160 ? 26.510 -5.034 -15.207 1.00 74.44 160 GLY A O 1
ATOM 1235 N N . TYR A 1 161 ? 25.832 -2.941 -15.683 1.00 77.56 161 TYR A N 1
ATOM 1236 C CA . TYR A 1 161 ? 26.252 -2.902 -17.082 1.00 77.56 161 TYR A CA 1
ATOM 1237 C C . TYR A 1 161 ? 27.403 -1.915 -17.263 1.00 77.56 161 TYR A C 1
ATOM 1239 O O . TYR A 1 161 ? 27.494 -0.929 -16.518 1.00 77.56 161 TYR A O 1
ATOM 1247 N N . ALA A 1 162 ? 28.294 -2.211 -18.204 1.00 69.12 162 ALA A N 1
ATOM 1248 C CA . ALA A 1 162 ? 29.351 -1.309 -18.640 1.00 69.12 162 ALA A CA 1
ATOM 1249 C C . ALA A 1 162 ? 29.743 -1.557 -20.089 1.00 69.12 162 ALA A C 1
ATOM 1251 O O . ALA A 1 162 ? 29.549 -2.708 -20.543 1.00 69.12 162 ALA A O 1
#

Organism: NCBI:txid569882

Sequence (162 aa):
MRGPRIKAALQGDLSRFMREELADAERAVTEGVHEAGEDLVHALRRDVIAGGLGARLAKSWRAAHYPKGGRSLGAASVVRTKAPTLIRAFDEGALIRSQDGIWLAIPTDAAPKRGIGRKRITPTNFPENRFGPLRFVYRKSGPSLLVVDNQRERKGKRGGYA

pLDDT: mean 89.25, std 11.31, range [42.19, 98.5]